Protein AF-A0A9P4QFP3-F1 (afdb_monomer_lite)

Secondary structure (DSSP, 8-state):
---HHHHHHHHHHHHHHHS-HHHHHHHHHHTTTTTT-THHHHHHSPPPPS------GGGS---------PPPPP-SHHHHHHHHHHHHHHHHTT--

Foldseek 3Di:
DQDPVNCVVVVVVVCVVCPDPVNVQVVCVCCCNVVNDNVNVVVVDPDPPPDPPDPDPVPDDPPPCPPPPPDDDDPDPVSVVVVVVVVVVVVVVVVD

Structure (mmCIF, N/CA/C/O backbone):
data_AF-A0A9P4QFP3-F1
#
_entry.id   AF-A0A9P4QFP3-F1
#
loop_
_atom_site.group_PDB
_atom_site.id
_atom_site.type_symbol
_atom_site.label_atom_id
_atom_site.label_alt_id
_atom_site.label_comp_id
_atom_site.label_asym_id
_atom_site.label_entity_id
_atom_site.label_seq_id
_atom_site.pdbx_PDB_ins_code
_atom_site.Cartn_x
_atom_site.Cartn_y
_atom_site.Cartn_z
_atom_site.occupancy
_atom_site.B_iso_or_equiv
_atom_site.auth_seq_id
_atom_site.auth_comp_id
_atom_site.auth_asym_id
_atom_site.auth_atom_id
_atom_site.pdbx_PDB_model_num
ATOM 1 N N . VAL A 1 1 ? -25.112 5.632 8.704 1.00 60.56 1 VAL A N 1
ATOM 2 C CA . VAL A 1 1 ? -23.831 6.297 9.038 1.00 60.56 1 VAL A CA 1
ATOM 3 C C . VAL A 1 1 ? -22.927 5.248 9.662 1.00 60.56 1 VAL A C 1
ATOM 5 O O . VAL A 1 1 ? -23.354 4.627 10.624 1.00 60.56 1 VAL A O 1
ATOM 8 N N . ILE A 1 2 ? -21.759 4.965 9.080 1.00 67.81 2 ILE A N 1
ATOM 9 C CA . ILE A 1 2 ? -20.785 4.042 9.685 1.00 67.81 2 ILE A CA 1
ATOM 10 C C . ILE A 1 2 ? -20.072 4.818 10.794 1.00 67.81 2 ILE A C 1
ATOM 12 O O . ILE A 1 2 ? -19.365 5.782 10.505 1.00 67.81 2 ILE A O 1
ATOM 16 N N . GLY A 1 3 ? -20.311 4.450 12.052 1.00 77.56 3 GLY A N 1
ATOM 17 C CA . GLY A 1 3 ? -19.604 5.044 13.184 1.00 77.56 3 GLY A CA 1
ATOM 18 C C . GLY A 1 3 ? -18.153 4.563 13.266 1.00 77.56 3 GLY A C 1
ATOM 19 O O . GLY A 1 3 ? -17.755 3.593 12.613 1.00 77.56 3 GLY A O 1
ATOM 20 N N . LYS A 1 4 ? -17.325 5.259 14.048 1.00 75.69 4 LYS A N 1
ATOM 21 C CA . LYS A 1 4 ? -15.879 4.977 14.137 1.00 75.69 4 LYS A CA 1
ATOM 22 C C . LYS A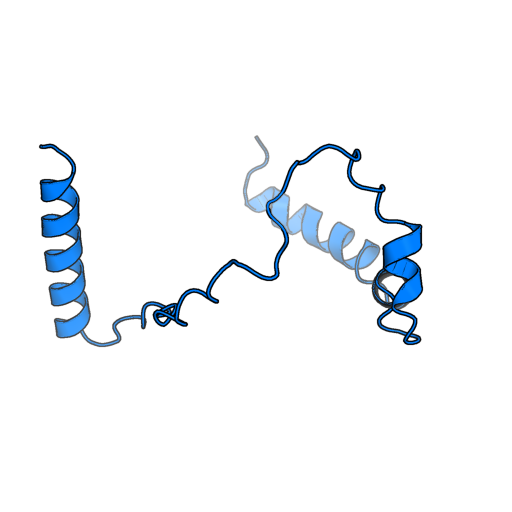 1 4 ? -15.604 3.576 14.697 1.00 75.69 4 LYS A C 1
ATOM 24 O O . LYS A 1 4 ? -14.651 2.922 14.286 1.00 75.69 4 LYS A O 1
ATOM 29 N N . GLU A 1 5 ? -16.475 3.083 15.568 1.00 79.25 5 GLU A N 1
ATOM 30 C CA . GLU A 1 5 ? -16.442 1.735 16.136 1.00 79.25 5 GLU A CA 1
ATOM 31 C C . GLU A 1 5 ? -16.632 0.627 15.083 1.00 79.25 5 GLU A C 1
ATOM 33 O O . GLU A 1 5 ? -16.016 -0.437 15.174 1.00 79.25 5 GLU A O 1
ATOM 38 N N . HIS A 1 6 ? -17.389 0.901 14.018 1.00 80.62 6 HIS A N 1
ATOM 39 C CA . HIS A 1 6 ? -17.593 -0.033 12.910 1.00 80.62 6 HIS A CA 1
ATOM 40 C C . HIS A 1 6 ? -16.381 -0.097 11.967 1.00 80.62 6 HIS A C 1
ATOM 42 O O . HIS A 1 6 ? -16.121 -1.142 11.367 1.00 80.62 6 HIS A O 1
ATOM 48 N N . PHE A 1 7 ? -15.598 0.984 11.868 1.00 85.44 7 PHE A N 1
ATOM 49 C CA . PHE A 1 7 ? -14.387 1.013 11.045 1.00 85.44 7 PHE A CA 1
ATOM 50 C C . PHE A 1 7 ? -13.352 -0.005 11.528 1.00 85.44 7 PHE A C 1
ATOM 52 O O . PHE A 1 7 ? -12.832 -0.765 10.719 1.00 85.44 7 PHE A O 1
ATOM 59 N N . THR A 1 8 ? -13.081 -0.077 12.834 1.00 83.94 8 THR A N 1
ATOM 60 C CA . THR A 1 8 ? -12.055 -0.983 13.381 1.00 83.94 8 THR A CA 1
ATOM 61 C C . THR A 1 8 ? -12.400 -2.453 13.137 1.00 83.94 8 THR A C 1
ATOM 63 O O . THR A 1 8 ? -11.529 -3.236 12.751 1.00 83.94 8 THR A O 1
ATOM 66 N N . SER A 1 9 ? -13.679 -2.814 13.299 1.00 86.75 9 SER A N 1
ATOM 67 C CA . SER A 1 9 ? -14.182 -4.167 13.024 1.00 86.75 9 SER A CA 1
ATOM 68 C C . SER A 1 9 ? -14.011 -4.555 11.551 1.00 86.75 9 SER A C 1
ATOM 70 O O . SER A 1 9 ? -13.544 -5.652 11.250 1.00 86.75 9 SER A O 1
ATOM 72 N N . LEU A 1 10 ? -14.306 -3.636 10.627 1.00 91.00 10 LEU A N 1
ATOM 73 C CA . LEU A 1 10 ? -14.169 -3.865 9.184 1.00 91.00 10 LEU A CA 1
ATOM 74 C C . LEU A 1 10 ? -12.715 -3.777 8.693 1.00 91.00 10 LEU A C 1
ATOM 76 O O . LEU A 1 10 ? -12.338 -4.452 7.734 1.00 91.00 10 LEU A O 1
ATOM 80 N N . TYR A 1 11 ? -11.881 -2.969 9.346 1.00 91.69 11 TYR A N 1
ATOM 81 C CA . TYR A 1 11 ? -10.503 -2.728 8.931 1.00 91.69 11 TYR A CA 1
ATOM 82 C C . TYR A 1 11 ? -9.633 -3.973 9.078 1.00 91.69 11 TYR A C 1
ATOM 84 O O . TYR A 1 11 ? -8.863 -4.270 8.170 1.00 91.69 11 TYR A O 1
ATOM 92 N N . LYS A 1 12 ? -9.763 -4.733 10.174 1.00 91.25 12 LYS A N 1
ATOM 93 C CA . LYS A 1 12 ? -8.974 -5.959 10.386 1.00 91.25 12 LYS A CA 1
ATOM 94 C C . LYS A 1 12 ? -9.118 -6.965 9.224 1.00 91.25 12 LYS A C 1
ATOM 96 O O . LYS A 1 12 ? -8.102 -7.259 8.592 1.00 91.25 12 LYS A O 1
ATOM 101 N N . PRO A 1 13 ? -10.326 -7.444 8.861 1.00 95.00 13 PRO A N 1
ATOM 102 C CA . PRO A 1 13 ? -10.481 -8.375 7.746 1.00 95.00 13 PRO A CA 1
ATOM 103 C C . PRO A 1 13 ? -10.104 -7.748 6.395 1.00 95.00 13 PRO A C 1
ATOM 105 O O . PRO A 1 13 ? -9.544 -8.435 5.540 1.00 95.00 13 PRO A O 1
ATOM 108 N N . ALA A 1 14 ? -10.353 -6.448 6.192 1.00 95.31 14 ALA A N 1
ATOM 109 C CA . ALA A 1 14 ? -9.938 -5.757 4.971 1.00 95.31 14 ALA A CA 1
ATOM 110 C C . ALA A 1 14 ? -8.408 -5.710 4.831 1.00 95.31 14 ALA A C 1
ATOM 112 O O . ALA A 1 14 ? -7.872 -6.016 3.765 1.00 95.31 14 ALA A O 1
ATOM 113 N N . ARG A 1 15 ? -7.699 -5.382 5.915 1.00 95.31 15 ARG A N 1
ATOM 114 C CA . ARG A 1 15 ? -6.237 -5.323 5.978 1.00 95.31 15 ARG A CA 1
ATOM 115 C C . ARG A 1 15 ? -5.621 -6.691 5.733 1.00 95.31 15 ARG A C 1
ATOM 117 O O . ARG A 1 15 ? -4.715 -6.787 4.911 1.00 95.31 15 ARG A O 1
ATOM 124 N N . ASP A 1 16 ? -6.118 -7.728 6.399 1.00 95.88 16 ASP A N 1
ATOM 125 C CA . ASP A 1 16 ? -5.581 -9.087 6.262 1.00 95.88 16 ASP A CA 1
ATOM 126 C C . ASP A 1 16 ? -5.774 -9.619 4.830 1.00 95.88 16 ASP A C 1
ATOM 128 O O . ASP A 1 16 ? -4.906 -10.306 4.288 1.00 95.88 16 ASP A O 1
ATOM 132 N N . LYS A 1 17 ? -6.868 -9.224 4.165 1.00 96.62 17 LYS A N 1
ATOM 133 C CA . LYS A 1 17 ? -7.120 -9.544 2.754 1.00 96.62 17 LYS A CA 1
ATOM 134 C C . LYS A 1 17 ? -6.273 -8.711 1.783 1.00 96.62 17 LYS A C 1
ATOM 136 O O . LYS A 1 17 ? -5.843 -9.226 0.749 1.00 96.62 17 LYS A O 1
ATOM 141 N N . ALA A 1 18 ? -6.049 -7.431 2.076 1.00 96.62 18 ALA A N 1
ATOM 142 C CA . ALA A 1 18 ? -5.340 -6.511 1.190 1.00 96.62 18 ALA A CA 1
ATOM 143 C C . ALA A 1 18 ? -3.813 -6.653 1.291 1.00 96.62 18 ALA A C 1
ATOM 145 O O . ALA A 1 18 ? -3.144 -6.773 0.266 1.00 96.62 18 ALA A O 1
ATOM 146 N N . LEU A 1 19 ? -3.257 -6.692 2.504 1.00 96.25 19 LEU A N 1
ATOM 147 C CA . LEU A 1 19 ? -1.816 -6.633 2.779 1.00 96.25 19 LEU A CA 1
ATOM 148 C C . LEU A 1 19 ? -1.164 -8.020 2.836 1.00 96.25 19 LEU A C 1
ATOM 150 O O . LEU A 1 19 ? -0.431 -8.356 3.764 1.00 96.25 19 LEU A O 1
ATOM 154 N N . THR A 1 20 ? -1.411 -8.836 1.817 1.00 98.06 20 THR A N 1
ATOM 155 C CA . THR A 1 20 ? -0.702 -10.110 1.650 1.00 98.06 20 THR A CA 1
ATOM 156 C C . THR A 1 20 ? 0.638 -9.885 0.947 1.00 98.06 20 THR A C 1
ATOM 158 O O . THR A 1 20 ? 0.771 -8.977 0.124 1.00 98.06 20 THR A O 1
ATOM 161 N N . LYS A 1 21 ? 1.631 -10.756 1.189 1.00 97.44 21 LYS A N 1
ATOM 162 C CA . LYS A 1 21 ? 2.925 -10.719 0.473 1.00 97.44 21 LYS A CA 1
ATOM 163 C C . LYS A 1 21 ? 2.732 -10.676 -1.048 1.00 97.44 21 LYS A C 1
ATOM 165 O O . LYS A 1 21 ? 3.407 -9.918 -1.737 1.00 97.44 21 LYS A O 1
ATOM 170 N N . LYS A 1 22 ? 1.778 -11.460 -1.561 1.00 97.38 22 LYS A N 1
ATOM 171 C CA . LYS A 1 22 ? 1.434 -11.511 -2.986 1.00 97.38 22 LYS A CA 1
ATOM 172 C C . LYS A 1 22 ? 0.917 -10.166 -3.499 1.00 97.38 22 LYS A C 1
ATOM 174 O O . LYS A 1 22 ? 1.394 -9.705 -4.529 1.00 97.38 22 LYS A O 1
ATOM 179 N N . ASN A 1 23 ? -0.024 -9.540 -2.795 1.00 97.56 23 ASN A N 1
ATOM 180 C CA . ASN A 1 23 ? -0.614 -8.270 -3.225 1.00 97.56 23 ASN A CA 1
ATOM 181 C C . ASN A 1 23 ? 0.392 -7.120 -3.153 1.00 97.56 23 ASN A C 1
ATOM 183 O O . ASN A 1 23 ? 0.438 -6.297 -4.062 1.00 97.56 23 ASN A O 1
ATOM 187 N N . ILE A 1 24 ? 1.234 -7.101 -2.115 1.00 97.12 24 ILE A N 1
ATOM 188 C CA . ILE A 1 24 ? 2.312 -6.117 -1.982 1.00 97.12 24 ILE A CA 1
ATOM 189 C C . ILE A 1 24 ? 3.269 -6.243 -3.172 1.00 97.12 24 ILE A C 1
ATOM 191 O O . ILE A 1 24 ? 3.490 -5.265 -3.881 1.00 97.12 24 ILE A O 1
ATOM 195 N N . LEU A 1 25 ? 3.778 -7.451 -3.452 1.00 97.19 25 LEU A N 1
ATOM 196 C CA . LEU A 1 25 ? 4.658 -7.691 -4.602 1.00 97.19 25 LEU A CA 1
ATOM 197 C C . LEU A 1 25 ? 3.982 -7.357 -5.936 1.00 97.19 25 LEU A C 1
ATOM 199 O O . LEU A 1 25 ? 4.622 -6.785 -6.811 1.00 97.19 25 LEU A O 1
ATOM 203 N N . ALA A 1 26 ? 2.691 -7.659 -6.090 1.00 95.06 26 ALA A N 1
ATOM 204 C CA . ALA A 1 26 ? 1.937 -7.289 -7.283 1.00 95.06 26 ALA A CA 1
ATOM 205 C C . ALA A 1 26 ? 1.850 -5.764 -7.464 1.00 95.06 26 ALA A C 1
ATOM 207 O O . ALA A 1 26 ? 1.987 -5.290 -8.591 1.00 95.06 26 ALA A O 1
ATOM 208 N N . GLY A 1 27 ? 1.686 -5.007 -6.374 1.00 94.19 27 GLY A N 1
ATOM 209 C CA . GLY A 1 27 ? 1.715 -3.543 -6.381 1.00 94.19 27 GLY A CA 1
ATOM 210 C C . GLY A 1 27 ? 3.064 -2.985 -6.839 1.00 94.19 27 GLY A C 1
ATOM 211 O O . GLY A 1 27 ? 3.104 -2.205 -7.788 1.00 94.19 27 GLY A O 1
ATOM 212 N N . TRP A 1 28 ? 4.170 -3.451 -6.247 1.00 95.94 28 TRP A N 1
ATOM 213 C CA . TRP A 1 28 ? 5.527 -3.072 -6.681 1.00 95.94 28 TRP A CA 1
ATOM 214 C C . TRP A 1 28 ? 5.799 -3.433 -8.139 1.00 95.94 28 TRP A C 1
ATOM 216 O O . TRP A 1 28 ? 6.459 -2.692 -8.867 1.00 95.94 28 TRP A O 1
ATOM 226 N N . ALA A 1 29 ? 5.288 -4.581 -8.574 1.00 94.06 29 ALA A N 1
ATOM 227 C CA . ALA A 1 29 ? 5.439 -5.008 -9.945 1.00 94.06 29 ALA A CA 1
ATOM 228 C C . ALA A 1 29 ? 4.643 -4.079 -10.870 1.00 94.06 29 ALA A C 1
ATOM 230 O O . ALA A 1 29 ? 5.173 -3.678 -11.903 1.00 94.06 29 ALA A O 1
ATOM 231 N N . ALA A 1 30 ? 3.400 -3.723 -10.529 1.00 92.06 30 ALA A N 1
ATOM 232 C CA . ALA A 1 30 ? 2.553 -2.845 -11.337 1.00 92.06 30 ALA A CA 1
ATOM 233 C C . ALA A 1 30 ? 3.177 -1.458 -11.550 1.00 92.06 30 ALA A C 1
ATOM 235 O O . ALA A 1 30 ? 3.111 -0.933 -12.659 1.00 92.06 30 ALA A O 1
ATOM 236 N N . THR A 1 31 ? 3.847 -0.912 -10.533 1.00 92.31 31 THR A N 1
ATOM 237 C CA . THR A 1 31 ? 4.572 0.365 -10.629 1.00 92.31 31 THR A CA 1
ATOM 238 C C . THR A 1 31 ? 5.948 0.245 -11.288 1.00 92.31 31 THR A C 1
ATOM 240 O O . THR A 1 31 ? 6.610 1.255 -11.505 1.00 92.31 31 THR A O 1
ATOM 243 N N . GLY A 1 32 ? 6.391 -0.970 -11.632 1.00 93.62 32 GLY A N 1
ATOM 244 C CA . GLY A 1 32 ? 7.694 -1.198 -12.256 1.00 93.62 32 GLY A CA 1
ATOM 245 C C . GLY A 1 32 ? 8.875 -1.041 -11.299 1.00 93.62 32 GLY A C 1
ATOM 246 O O . GLY A 1 32 ? 10.002 -0.865 -11.750 1.00 93.62 32 GLY A O 1
ATOM 247 N N . LEU A 1 33 ? 8.639 -1.086 -9.990 1.00 94.50 33 LEU A N 1
ATOM 248 C CA . LEU A 1 33 ? 9.682 -0.926 -8.978 1.00 94.50 33 LEU A CA 1
ATOM 249 C C . LEU A 1 33 ? 10.356 -2.256 -8.639 1.00 94.50 33 LEU A C 1
ATOM 251 O O . LEU A 1 33 ? 11.570 -2.297 -8.452 1.00 94.50 33 LEU A O 1
ATOM 255 N N . PHE A 1 34 ? 9.587 -3.350 -8.587 1.00 90.69 34 PHE A N 1
ATOM 256 C CA . PHE A 1 34 ? 10.141 -4.676 -8.324 1.00 90.69 34 PHE A CA 1
ATOM 257 C C . PHE A 1 34 ? 9.403 -5.807 -9.069 1.00 90.69 34 PHE A C 1
ATOM 259 O O . PHE A 1 34 ? 8.218 -6.030 -8.813 1.00 90.69 34 PHE A O 1
ATOM 266 N N . PRO A 1 35 ? 10.097 -6.579 -9.929 1.00 92.81 35 PRO A N 1
ATOM 267 C CA . PRO A 1 35 ? 11.434 -6.295 -10.460 1.00 92.81 35 PRO A CA 1
ATOM 268 C C . PRO A 1 35 ? 11.465 -4.945 -11.191 1.00 92.81 35 PRO A C 1
ATOM 270 O O . PRO A 1 35 ? 10.445 -4.519 -11.734 1.00 92.81 35 PRO A O 1
ATOM 273 N N . PHE A 1 36 ? 12.616 -4.270 -11.183 1.00 93.88 36 PHE A N 1
ATOM 274 C CA . PHE A 1 36 ? 12.743 -2.931 -11.759 1.00 93.88 36 PHE A CA 1
ATOM 275 C C . PHE A 1 36 ? 12.464 -2.949 -13.273 1.00 93.88 36 PHE A C 1
ATOM 277 O O . PHE A 1 36 ? 13.184 -3.576 -14.047 1.00 93.88 36 PHE A O 1
ATOM 284 N N . ASN A 1 37 ? 11.385 -2.285 -13.681 1.00 93.81 37 ASN A N 1
ATOM 285 C CA . ASN A 1 37 ? 10.921 -2.139 -15.056 1.00 93.81 37 ASN A CA 1
ATOM 286 C C . ASN A 1 37 ? 10.068 -0.858 -15.192 1.00 93.81 37 ASN A C 1
ATOM 288 O O . ASN A 1 37 ? 8.833 -0.932 -15.209 1.00 93.81 37 ASN A O 1
ATOM 292 N N . PRO A 1 38 ? 10.699 0.322 -15.318 1.00 88.31 38 PRO A N 1
ATOM 293 C CA . PRO A 1 38 ? 9.995 1.604 -15.378 1.00 88.31 38 PRO A CA 1
ATOM 294 C C . PRO A 1 38 ? 9.115 1.753 -16.626 1.00 88.31 38 PRO A C 1
ATOM 296 O O . PRO A 1 38 ? 8.144 2.499 -16.609 1.00 88.31 38 PRO A O 1
ATOM 299 N N . ALA A 1 39 ? 9.371 1.009 -17.705 1.00 89.25 39 ALA A N 1
ATOM 300 C CA . ALA A 1 39 ? 8.517 1.049 -18.893 1.00 89.25 39 ALA A CA 1
ATOM 301 C C . ALA A 1 39 ? 7.102 0.508 -18.620 1.00 89.25 39 ALA A C 1
ATOM 303 O O . ALA A 1 39 ? 6.161 0.813 -19.355 1.00 89.25 39 ALA A O 1
ATOM 304 N N . ARG A 1 40 ? 6.926 -0.299 -17.567 1.00 88.00 40 ARG A N 1
ATOM 305 C CA . ARG A 1 40 ? 5.642 -0.924 -17.253 1.00 88.00 40 ARG A CA 1
ATOM 306 C C . ARG A 1 40 ? 4.560 0.092 -16.891 1.00 88.00 40 ARG A C 1
ATOM 308 O O . ARG A 1 40 ? 3.442 -0.065 -17.373 1.00 88.00 40 ARG A O 1
ATOM 315 N N . VAL A 1 41 ? 4.894 1.136 -16.127 1.00 85.31 41 VAL A N 1
ATOM 316 C CA . VAL A 1 41 ? 3.921 2.180 -15.759 1.00 85.31 41 VAL A CA 1
ATOM 317 C C . VAL A 1 41 ? 3.463 2.957 -16.994 1.00 85.31 41 VAL A C 1
ATOM 319 O O . VAL A 1 41 ? 2.272 3.188 -17.177 1.00 85.31 41 VAL A O 1
ATOM 322 N N . LEU A 1 42 ? 4.386 3.253 -17.913 1.00 84.56 42 LEU A N 1
ATOM 323 C CA . LEU A 1 42 ? 4.098 4.005 -19.137 1.00 84.56 42 LEU A CA 1
ATOM 324 C C . LEU A 1 42 ? 3.147 3.262 -20.085 1.00 84.56 42 LEU A C 1
ATOM 326 O O . LEU A 1 42 ? 2.424 3.895 -20.845 1.00 84.56 42 LEU A O 1
ATOM 330 N N . ARG A 1 43 ? 3.128 1.924 -20.038 1.00 86.25 43 ARG A N 1
ATOM 331 C CA . ARG A 1 43 ? 2.208 1.100 -20.840 1.00 86.25 43 ARG A CA 1
ATOM 332 C C . ARG A 1 43 ? 0.779 1.102 -20.304 1.00 86.25 43 ARG A C 1
ATOM 334 O O . ARG A 1 43 ? -0.144 0.865 -21.075 1.00 86.25 43 ARG A O 1
ATOM 341 N N . THR A 1 44 ? 0.607 1.284 -18.997 1.00 81.19 44 THR A N 1
ATOM 342 C CA . THR A 1 44 ? -0.704 1.234 -18.330 1.00 81.19 44 THR A CA 1
ATOM 343 C C . THR A 1 44 ? -1.320 2.608 -18.131 1.00 81.19 44 THR A C 1
ATOM 345 O O . THR A 1 44 ? -2.538 2.710 -18.022 1.00 81.19 44 THR A O 1
ATOM 348 N N . THR A 1 45 ? -0.499 3.657 -18.063 1.00 81.31 45 THR A N 1
ATOM 349 C CA . THR A 1 45 ? -0.984 5.028 -17.934 1.00 81.31 45 THR A CA 1
ATOM 350 C C . THR A 1 45 ? -1.694 5.428 -19.227 1.00 81.31 45 THR A C 1
ATOM 352 O O . THR A 1 45 ? -1.071 5.385 -20.292 1.00 81.31 45 THR A O 1
ATOM 355 N N . PRO A 1 46 ? -2.981 5.820 -19.170 1.00 81.06 46 PRO A N 1
ATOM 356 C CA . PRO A 1 46 ? -3.670 6.362 -20.328 1.00 81.06 46 PRO A CA 1
ATOM 357 C C . PRO A 1 46 ? -2.857 7.519 -20.894 1.00 81.06 46 PRO A C 1
ATOM 359 O O . PRO A 1 46 ? -2.439 8.412 -20.153 1.00 81.06 46 PRO A O 1
ATOM 362 N N . LYS A 1 47 ? -2.606 7.496 -22.205 1.00 77.62 47 LYS A N 1
ATOM 363 C CA . LYS A 1 47 ? -1.917 8.606 -22.855 1.00 77.62 47 LYS A CA 1
ATOM 364 C C . LYS A 1 47 ? -2.754 9.866 -22.598 1.00 77.62 47 LYS A C 1
ATOM 366 O O . LYS A 1 47 ? -3.955 9.822 -22.880 1.00 77.62 47 LYS A O 1
ATOM 371 N N . PRO A 1 48 ? -2.171 10.952 -22.053 1.00 74.44 48 PRO A N 1
ATOM 372 C CA . PRO A 1 48 ? -2.899 12.204 -21.921 1.00 74.44 48 PRO A CA 1
ATOM 373 C C . PRO A 1 48 ? -3.485 12.545 -23.290 1.00 74.44 48 PRO A C 1
ATOM 375 O O . PRO A 1 48 ? -2.779 12.421 -24.297 1.00 74.44 48 PRO A O 1
ATOM 378 N N . MET A 1 49 ? -4.771 12.908 -23.345 1.00 65.25 49 MET A N 1
ATOM 379 C CA . MET A 1 49 ? -5.371 13.368 -24.595 1.00 65.25 49 MET A CA 1
ATOM 380 C C . MET A 1 49 ? -4.509 14.515 -25.116 1.00 65.25 49 MET A C 1
ATOM 382 O O . MET A 1 49 ? -4.275 15.501 -24.418 1.00 65.25 49 MET A O 1
ATOM 386 N N . ALA A 1 50 ? -3.939 14.310 -26.301 1.00 67.81 50 ALA A N 1
ATOM 387 C CA . ALA A 1 50 ? -2.946 15.191 -26.882 1.00 67.81 50 ALA A CA 1
ATOM 388 C C . ALA A 1 50 ? -3.621 16.486 -27.335 1.00 67.81 50 ALA A C 1
ATOM 390 O O . ALA A 1 50 ? -4.003 16.593 -28.492 1.00 67.81 50 ALA A O 1
ATOM 391 N N . GLN A 1 51 ? -3.809 17.419 -26.401 1.00 57.03 51 GLN A N 1
ATOM 392 C CA . GLN A 1 51 ? -3.994 18.858 -26.612 1.00 57.03 51 GLN A CA 1
ATOM 393 C C . GLN A 1 51 ? -4.120 19.563 -25.253 1.00 57.03 51 GLN A C 1
ATOM 395 O O . GLN A 1 51 ? -5.079 20.265 -24.959 1.00 57.03 51 GLN A O 1
ATOM 400 N N . LEU A 1 52 ? -3.113 19.400 -24.400 1.00 54.25 52 LEU A N 1
ATOM 401 C CA . LEU A 1 52 ? -2.695 20.550 -23.614 1.00 54.25 52 LEU A CA 1
ATOM 402 C C . LEU A 1 52 ? -1.561 21.167 -24.414 1.00 54.25 52 LEU A C 1
ATOM 404 O O . LEU A 1 52 ? -0.488 20.574 -24.522 1.00 54.25 52 LEU A O 1
ATOM 408 N N . THR A 1 53 ? -1.826 22.320 -25.026 1.00 53.53 53 THR A N 1
ATOM 409 C CA . THR A 1 53 ? -0.789 23.239 -25.498 1.00 53.53 53 THR A CA 1
ATOM 410 C C . THR A 1 53 ? -0.041 23.727 -24.260 1.00 53.53 53 THR A C 1
ATOM 412 O O . THR A 1 53 ? -0.256 24.834 -23.780 1.00 53.53 53 THR A O 1
ATOM 415 N N . LEU A 1 54 ? 0.754 22.846 -23.655 1.00 59.84 54 LEU A N 1
ATOM 416 C CA . LEU A 1 54 ? 1.679 23.225 -22.608 1.00 59.84 54 LEU A CA 1
ATOM 417 C C . LEU A 1 54 ? 2.834 23.937 -23.320 1.00 59.84 54 LEU A C 1
ATOM 419 O O . LEU A 1 54 ? 3.381 23.363 -24.272 1.00 59.84 54 LEU A O 1
ATOM 423 N N . PRO A 1 55 ? 3.212 25.160 -22.914 1.00 51.09 55 PRO A N 1
ATOM 424 C CA . PRO A 1 55 ? 4.456 25.737 -23.381 1.00 51.09 55 PRO A CA 1
ATOM 425 C C . PRO A 1 55 ? 5.589 24.751 -23.084 1.00 51.09 55 PRO A C 1
ATOM 427 O O . PRO A 1 55 ? 5.614 24.080 -22.050 1.00 51.09 55 PRO A O 1
ATOM 430 N N . ARG A 1 56 ? 6.474 24.604 -24.068 1.00 52.22 56 ARG A N 1
ATOM 431 C CA . ARG A 1 56 ? 7.646 23.732 -24.039 1.00 52.22 56 ARG A CA 1
ATOM 432 C C . ARG A 1 56 ? 8.375 23.905 -22.701 1.00 52.22 56 ARG A C 1
ATOM 434 O O . ARG A 1 56 ? 8.699 25.022 -22.319 1.00 52.22 56 ARG A O 1
ATOM 441 N N . ALA A 1 57 ? 8.651 22.797 -22.013 1.00 53.12 57 ALA A N 1
ATOM 442 C CA . ALA A 1 57 ? 9.284 22.780 -20.688 1.00 53.12 57 ALA A CA 1
ATOM 443 C C . ALA A 1 57 ? 10.702 23.396 -20.640 1.00 53.12 57 ALA A C 1
ATOM 445 O O . ALA A 1 57 ? 11.271 23.507 -19.562 1.00 53.12 57 ALA A O 1
ATOM 446 N N . ASP A 1 58 ? 11.255 23.814 -21.783 1.00 54.94 58 ASP A N 1
ATOM 447 C CA . ASP A 1 58 ? 12.549 24.495 -21.877 1.00 54.94 58 ASP A CA 1
ATOM 448 C C . ASP A 1 58 ? 12.497 25.971 -21.419 1.00 54.94 58 ASP A C 1
ATOM 450 O O . ASP A 1 58 ? 13.545 26.595 -21.292 1.00 54.94 58 ASP A O 1
ATOM 454 N N . GLU A 1 59 ? 11.312 26.542 -21.151 1.00 50.28 59 GLU A N 1
ATOM 455 C CA . GLU A 1 59 ? 11.153 27.962 -20.776 1.00 50.28 59 GLU A CA 1
ATOM 456 C C . GLU A 1 59 ? 10.343 28.191 -19.491 1.00 50.28 59 GLU A C 1
ATOM 458 O O . GLU A 1 59 ? 9.821 29.281 -19.263 1.00 50.28 59 GLU A O 1
ATOM 463 N N . VAL A 1 60 ? 10.233 27.190 -18.618 1.00 50.53 60 VAL A N 1
ATOM 464 C CA . VAL A 1 60 ? 9.836 27.468 -17.233 1.00 50.53 60 VAL A CA 1
ATOM 465 C C . VAL A 1 60 ? 11.145 27.621 -16.469 1.00 50.53 60 VAL A C 1
ATOM 467 O O . VAL A 1 60 ? 11.854 26.622 -16.326 1.00 50.53 60 VAL A O 1
ATOM 470 N N . PRO A 1 61 ? 11.525 28.825 -15.993 1.00 49.34 61 PRO A N 1
ATOM 471 C CA . PRO A 1 61 ? 12.526 28.896 -14.942 1.00 49.34 61 PRO A CA 1
ATOM 472 C C . PRO A 1 61 ? 12.040 27.928 -13.872 1.00 49.34 61 PRO A C 1
ATOM 474 O O . PRO A 1 61 ? 10.892 28.060 -13.441 1.00 49.34 61 PRO A O 1
ATOM 477 N N . CYS A 1 62 ? 12.848 26.930 -13.489 1.00 54.28 62 CYS A N 1
ATOM 478 C CA . CYS A 1 62 ? 12.612 26.256 -12.219 1.00 54.28 62 CYS A CA 1
ATOM 4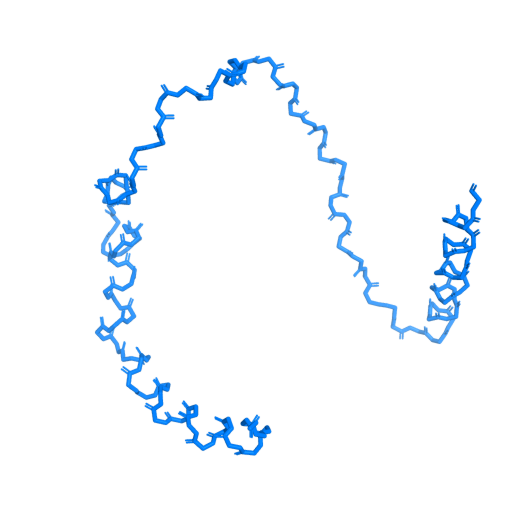79 C C . CYS A 1 62 ? 12.324 27.385 -11.242 1.00 54.28 62 CYS A C 1
ATOM 481 O O . CYS A 1 62 ? 13.191 28.245 -11.051 1.00 54.28 62 CYS A O 1
ATOM 483 N N . LEU A 1 63 ? 11.092 27.441 -10.722 1.00 53.50 63 LEU A N 1
ATOM 484 C CA . LEU A 1 63 ? 10.809 28.324 -9.609 1.00 53.50 63 LEU A CA 1
ATOM 485 C C . LEU A 1 63 ? 11.957 28.037 -8.638 1.00 53.50 63 LEU A C 1
ATOM 487 O O . LEU A 1 63 ? 12.272 26.847 -8.457 1.00 53.50 63 LEU A O 1
ATOM 491 N N . PRO A 1 64 ? 12.657 29.058 -8.108 1.00 50.19 64 PRO A N 1
ATOM 492 C CA . PRO A 1 64 ? 13.550 28.807 -7.000 1.00 50.19 64 PRO A CA 1
ATOM 493 C C . PRO A 1 64 ? 12.803 27.879 -6.057 1.00 50.19 64 PRO A C 1
ATOM 495 O O . PRO A 1 64 ? 11.581 27.995 -5.911 1.00 50.19 64 PRO A O 1
ATOM 498 N N . ASP A 1 65 ? 13.519 26.908 -5.512 1.00 53.28 65 ASP A N 1
ATOM 499 C CA . ASP A 1 65 ? 13.097 26.201 -4.319 1.00 53.28 65 ASP A CA 1
ATOM 500 C C . ASP A 1 65 ? 12.922 27.277 -3.235 1.00 53.28 65 ASP A C 1
ATOM 502 O O . ASP A 1 65 ? 13.778 27.470 -2.377 1.00 53.28 65 ASP A O 1
ATOM 506 N N . ASP A 1 66 ? 11.865 28.086 -3.352 1.00 57.34 66 ASP A N 1
ATOM 507 C CA . ASP A 1 66 ? 11.305 28.923 -2.320 1.00 57.34 66 ASP A CA 1
ATOM 508 C C . ASP A 1 66 ? 10.788 27.881 -1.362 1.00 57.34 66 ASP A C 1
ATOM 510 O O . ASP A 1 66 ? 9.681 27.356 -1.489 1.00 57.34 66 ASP A O 1
ATOM 514 N N . ILE A 1 67 ? 11.760 27.475 -0.549 1.00 57.91 67 ILE A N 1
ATOM 515 C CA . ILE A 1 67 ? 11.783 26.468 0.479 1.00 57.91 67 ILE A CA 1
ATOM 516 C C . ILE A 1 67 ? 10.340 26.142 0.810 1.00 57.91 67 ILE A C 1
ATOM 518 O O . ILE A 1 67 ? 9.658 26.968 1.421 1.00 57.91 67 ILE A O 1
ATOM 522 N N . LEU A 1 68 ? 9.862 24.964 0.398 1.00 51.28 68 LEU A N 1
ATOM 523 C CA . LEU A 1 68 ? 8.632 24.413 0.952 1.00 51.28 68 LEU A CA 1
ATOM 524 C C . LEU A 1 68 ? 8.895 24.221 2.448 1.00 51.28 68 LEU A C 1
ATOM 526 O O . LEU A 1 68 ? 9.325 23.158 2.901 1.00 51.28 68 LEU A O 1
ATOM 530 N N . GLN A 1 69 ? 8.729 25.299 3.214 1.00 60.00 69 GLN A N 1
ATOM 531 C CA . GLN A 1 69 ? 8.975 25.331 4.637 1.00 60.00 69 GLN A CA 1
ATOM 532 C C . GLN A 1 69 ? 7.902 24.453 5.240 1.00 60.00 69 GLN A C 1
ATOM 534 O O . GLN A 1 69 ? 6.735 24.824 5.339 1.00 60.00 69 GLN A O 1
ATOM 539 N N . THR A 1 70 ? 8.304 23.239 5.601 1.00 66.69 70 THR A N 1
ATOM 540 C CA . THR A 1 70 ? 7.433 22.374 6.376 1.00 66.69 70 THR A CA 1
ATOM 541 C C . THR A 1 70 ? 7.252 23.072 7.721 1.00 66.69 70 THR A C 1
ATOM 543 O O . THR A 1 70 ? 8.258 23.322 8.394 1.00 66.69 70 THR A O 1
ATOM 546 N N . PRO A 1 71 ? 6.022 23.441 8.114 1.00 69.69 71 PRO A N 1
ATOM 547 C CA . PRO A 1 71 ? 5.812 24.159 9.359 1.00 69.69 71 PRO A CA 1
ATOM 548 C C . PRO A 1 71 ? 6.328 23.299 10.512 1.00 69.69 71 PRO A C 1
ATOM 550 O O . PRO A 1 71 ? 5.860 22.180 10.735 1.00 69.69 71 PRO A O 1
ATOM 553 N N . MET A 1 72 ? 7.332 23.802 11.231 1.00 73.31 72 MET A N 1
ATOM 554 C CA . MET A 1 72 ? 7.836 23.122 12.417 1.00 73.31 72 MET A CA 1
ATOM 555 C C . MET A 1 72 ? 6.775 23.193 13.509 1.00 73.31 72 MET A C 1
ATOM 557 O O . MET A 1 72 ? 6.291 24.272 13.851 1.00 73.31 72 MET A O 1
ATOM 561 N N . THR A 1 73 ? 6.423 22.041 14.078 1.00 81.62 73 THR A N 1
ATOM 562 C CA . THR A 1 73 ? 5.493 21.993 15.205 1.00 81.62 73 THR A CA 1
ATOM 563 C C . THR A 1 73 ? 6.097 22.746 16.397 1.00 81.62 73 THR A C 1
ATOM 565 O O . THR A 1 73 ? 7.191 22.390 16.846 1.00 81.62 73 THR A O 1
ATOM 568 N N . PRO A 1 74 ? 5.427 23.779 16.937 1.00 82.75 74 PRO A N 1
ATOM 569 C CA . PRO A 1 74 ? 5.944 24.517 18.080 1.00 82.75 74 PRO A CA 1
ATOM 570 C C . PRO A 1 74 ? 5.940 23.629 19.331 1.00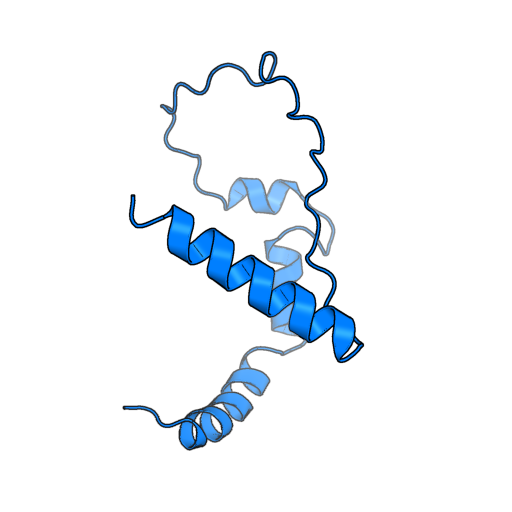 82.75 74 PRO A C 1
ATOM 572 O O . PRO A 1 74 ? 4.902 23.128 19.750 1.00 82.75 74 PRO A O 1
ATOM 575 N N . ALA A 1 75 ? 7.113 23.447 19.943 1.00 87.56 75 ALA A N 1
ATOM 576 C CA . ALA A 1 75 ? 7.302 22.550 21.090 1.00 87.56 75 ALA A CA 1
ATOM 577 C C . ALA A 1 75 ? 7.340 23.268 22.455 1.00 87.56 75 ALA A C 1
ATOM 579 O O . ALA A 1 75 ? 7.543 22.625 23.482 1.00 87.56 75 ALA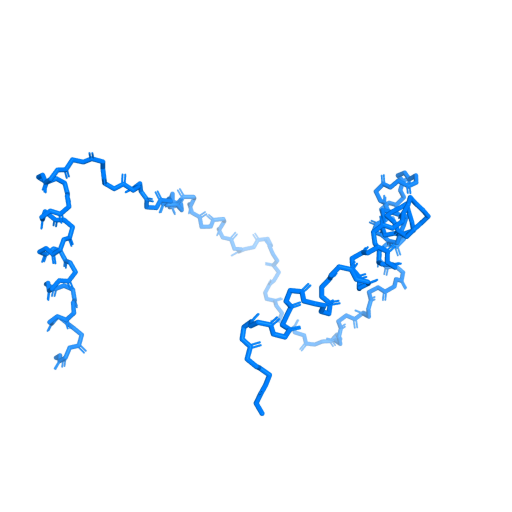 A O 1
ATOM 580 N N . SER A 1 76 ? 7.169 24.596 22.492 1.00 91.69 76 SER A N 1
ATOM 581 C CA . SER A 1 76 ? 7.171 25.381 23.734 1.00 91.69 76 SER A CA 1
ATOM 582 C C . SER A 1 76 ? 5.909 26.240 23.872 1.00 91.69 76 SER A C 1
ATOM 584 O O . SER A 1 76 ? 5.378 26.695 22.857 1.00 91.69 76 SER A O 1
ATOM 586 N N . PRO A 1 77 ? 5.447 26.541 25.103 1.00 88.31 77 PRO A N 1
ATOM 587 C CA . PRO A 1 77 ? 4.264 27.380 25.320 1.00 88.31 77 PRO A CA 1
ATOM 588 C C . PRO A 1 77 ? 4.369 28.757 24.654 1.00 88.31 77 PRO A C 1
ATOM 590 O O . PRO A 1 77 ? 3.403 29.251 24.081 1.00 88.31 77 PRO A O 1
ATOM 593 N N . LYS A 1 78 ? 5.569 29.352 24.667 1.00 91.44 78 LYS A N 1
ATOM 594 C CA . LYS A 1 78 ? 5.839 30.635 24.009 1.00 91.44 78 LYS A CA 1
ATOM 595 C C . LYS A 1 78 ? 5.694 30.532 22.488 1.00 91.44 78 LYS A C 1
ATOM 597 O O . LYS A 1 78 ? 5.080 31.403 21.885 1.00 91.44 78 LYS A O 1
ATOM 602 N N . ALA A 1 79 ? 6.219 29.464 21.883 1.00 88.81 79 ALA A N 1
ATOM 603 C CA . ALA A 1 79 ? 6.103 29.238 20.443 1.00 88.81 79 ALA A CA 1
ATOM 604 C C . ALA A 1 79 ? 4.648 28.976 20.014 1.00 88.81 79 ALA A C 1
ATOM 606 O O . ALA A 1 79 ? 4.233 29.444 18.958 1.00 88.81 79 ALA A O 1
ATOM 607 N N . ILE A 1 80 ? 3.862 28.287 20.850 1.00 88.62 80 ILE A N 1
ATOM 608 C CA . ILE A 1 80 ? 2.429 28.063 20.608 1.00 88.62 80 ILE A CA 1
ATOM 609 C C . ILE A 1 80 ? 1.658 29.390 20.655 1.00 88.62 80 ILE A C 1
ATOM 611 O O . ILE A 1 80 ? 0.879 29.664 19.745 1.00 88.62 80 ILE A O 1
ATOM 615 N N . ALA A 1 81 ? 1.903 30.237 21.662 1.00 92.56 81 ALA A N 1
ATOM 616 C CA . ALA A 1 81 ? 1.262 31.551 21.760 1.00 92.56 81 ALA A CA 1
ATOM 617 C C . ALA A 1 81 ? 1.602 32.447 20.554 1.00 92.56 81 ALA A C 1
ATOM 619 O O . ALA A 1 81 ? 0.710 33.033 19.950 1.00 92.56 81 ALA A O 1
ATOM 620 N N . SER A 1 82 ? 2.875 32.483 20.140 1.00 91.06 82 SER A N 1
ATOM 621 C CA . SER A 1 82 ? 3.292 33.239 18.952 1.00 91.06 82 SER A CA 1
ATOM 622 C C . SER A 1 82 ? 2.648 32.736 17.654 1.00 91.06 82 SER A C 1
ATOM 624 O O . SER A 1 82 ? 2.307 33.558 16.806 1.00 91.06 82 SER A O 1
ATOM 626 N N . LEU A 1 83 ? 2.450 31.420 17.494 1.00 88.38 83 LEU A N 1
ATOM 627 C CA . LEU A 1 83 ? 1.740 30.864 16.336 1.00 88.38 83 LEU A CA 1
ATOM 628 C C . LEU A 1 83 ? 0.253 31.247 16.350 1.00 88.38 83 LEU A C 1
ATOM 630 O O . LEU A 1 83 ? -0.297 31.605 15.314 1.00 88.38 83 LEU A O 1
ATOM 634 N N . HIS A 1 84 ? -0.391 31.199 17.515 1.00 91.12 84 HIS A N 1
ATOM 635 C CA . HI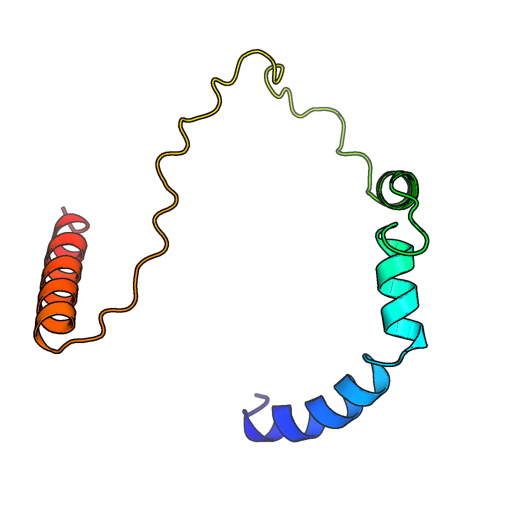S A 1 84 ? -1.795 31.578 17.657 1.00 91.12 84 HIS A CA 1
ATOM 636 C C . HIS A 1 84 ? -2.037 33.050 17.283 1.00 91.12 84 HIS A C 1
ATOM 638 O O . HIS A 1 84 ? -2.975 33.356 16.548 1.00 91.12 84 HIS A O 1
ATOM 644 N N . ASP A 1 85 ? -1.159 33.957 17.719 1.00 93.75 85 ASP A N 1
ATOM 645 C CA . ASP A 1 85 ? -1.248 35.375 17.355 1.00 93.75 85 ASP A CA 1
ATOM 646 C C . ASP A 1 85 ? -1.042 35.607 15.852 1.00 93.75 85 ASP A C 1
ATOM 648 O O . ASP A 1 85 ? -1.706 36.465 15.272 1.00 93.75 85 ASP A O 1
ATOM 652 N N . LEU A 1 86 ? -0.140 34.848 15.217 1.00 89.38 86 LEU A N 1
ATOM 653 C CA . LEU A 1 86 ? 0.080 34.909 13.770 1.00 89.38 86 LEU A CA 1
ATOM 654 C C . LEU A 1 86 ? -1.185 34.506 13.000 1.00 89.38 86 LEU A C 1
ATOM 656 O O . LEU A 1 86 ? -1.639 35.263 12.149 1.00 89.38 86 LEU A O 1
ATOM 660 N N . ILE A 1 87 ? -1.799 33.377 13.370 1.00 90.38 87 ILE A N 1
ATOM 661 C CA . ILE A 1 87 ? -3.023 32.876 12.724 1.00 90.38 87 ILE A CA 1
ATOM 662 C C . ILE A 1 87 ? -4.155 33.904 12.806 1.00 90.38 87 ILE A C 1
ATOM 664 O O . ILE A 1 87 ? -4.859 34.118 11.823 1.00 90.38 87 ILE A O 1
ATOM 668 N N . ASN A 1 88 ? -4.323 34.568 13.953 1.00 92.12 88 ASN A N 1
ATOM 669 C CA . ASN A 1 88 ? -5.377 35.571 14.109 1.00 92.12 88 ASN A CA 1
ATOM 670 C C . ASN A 1 88 ? -5.140 36.809 13.232 1.00 92.12 88 ASN A C 1
ATOM 672 O O . ASN A 1 88 ? -6.098 37.360 12.688 1.00 92.12 88 ASN A O 1
ATOM 676 N N . ARG A 1 89 ? -3.881 37.242 13.069 1.00 90.19 89 ARG A N 1
ATOM 677 C CA . ARG A 1 89 ? -3.546 38.361 12.171 1.00 90.19 89 ARG A CA 1
ATOM 678 C C . ARG A 1 89 ? -3.835 38.009 10.718 1.00 90.19 89 ARG A C 1
ATOM 680 O O . ARG A 1 89 ? -4.483 38.797 10.038 1.00 90.19 89 ARG A O 1
ATOM 687 N N . ASP A 1 90 ? -3.408 36.830 10.281 1.00 86.69 90 ASP A N 1
ATOM 688 C CA . ASP A 1 90 ? -3.612 36.375 8.904 1.00 86.69 90 ASP A CA 1
ATOM 689 C C . ASP A 1 90 ? -5.104 36.186 8.598 1.00 86.69 90 ASP A C 1
ATOM 691 O O . ASP A 1 90 ? -5.574 36.613 7.549 1.00 86.69 90 ASP A O 1
ATOM 695 N N . ALA A 1 91 ? -5.875 35.626 9.538 1.00 83.56 91 ALA A N 1
ATOM 696 C CA . ALA A 1 91 ? -7.324 35.478 9.399 1.00 83.56 91 ALA A CA 1
ATOM 697 C C . ALA A 1 91 ? -8.037 36.831 9.258 1.00 83.56 91 ALA A C 1
ATOM 699 O O . ALA A 1 91 ? -8.962 36.955 8.463 1.00 83.56 91 ALA A O 1
ATOM 700 N N . SER A 1 92 ? -7.581 37.847 9.994 1.00 80.69 92 SER A N 1
ATOM 701 C CA . SER A 1 92 ? -8.167 39.193 9.943 1.00 80.69 92 SER A CA 1
ATOM 702 C C . SER A 1 92 ? -7.837 39.930 8.639 1.00 80.69 92 SER A C 1
ATOM 704 O O . SER A 1 92 ? -8.576 40.817 8.239 1.00 80.69 92 SER A O 1
ATOM 706 N N . ALA A 1 93 ? -6.733 39.576 7.975 1.00 75.75 93 ALA A N 1
ATOM 707 C CA . ALA A 1 93 ? -6.305 40.186 6.716 1.00 75.75 93 ALA A CA 1
ATOM 708 C C . ALA A 1 93 ? -7.030 39.628 5.474 1.00 75.75 93 ALA A C 1
ATOM 710 O O . ALA A 1 93 ? -6.844 40.159 4.384 1.00 75.75 93 ALA A O 1
ATOM 711 N N . LEU A 1 94 ? -7.812 38.551 5.620 1.00 71.25 94 LEU A N 1
ATOM 712 C CA . LEU A 1 94 ? -8.569 37.916 4.530 1.00 71.25 94 LEU A CA 1
ATOM 713 C C . LEU A 1 94 ? -10.026 38.400 4.428 1.00 71.25 94 LEU A C 1
ATOM 715 O O . LEU A 1 94 ? -10.704 38.040 3.469 1.00 71.25 94 LEU A O 1
ATOM 719 N N . ASP A 1 95 ? -10.494 39.172 5.412 1.00 60.00 95 ASP A N 1
ATOM 720 C CA . ASP A 1 95 ? -11.861 39.713 5.500 1.00 60.00 95 ASP A CA 1
ATOM 721 C C . ASP A 1 95 ? -11.9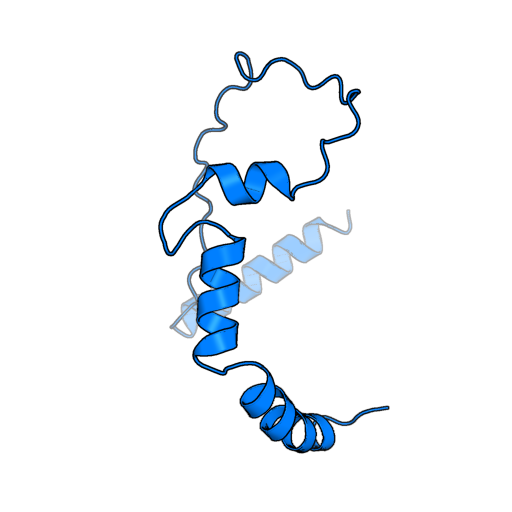74 41.170 4.979 1.00 60.00 95 ASP A C 1
ATOM 723 O O . ASP A 1 95 ? -13.036 41.781 5.101 1.00 60.00 95 ASP A O 1
ATOM 727 N N . GLU A 1 96 ? -10.907 41.711 4.370 1.00 49.97 96 GLU A N 1
ATOM 728 C CA . GLU A 1 96 ? -10.855 43.005 3.651 1.00 49.97 96 GLU A CA 1
ATOM 729 C C . GLU A 1 96 ? -10.733 42.791 2.131 1.00 49.97 96 GLU A C 1
ATOM 731 O O . GLU A 1 96 ? -11.411 43.519 1.366 1.00 49.97 96 GLU A O 1
#

pLDDT: mean 79.81, std 15.86, range [49.34, 98.06]

Sequence (96 aa):
VIGKEHFTSLYKPARDKALTKKNILAGWAATGLFPFNPARVLRTTPKPMAQLTLPRADEVPCLPDDILQTPMTPASPKAIASLHDLINRDASALDE

Radius of gyration: 23.72 Å; chains: 1; bounding box: 37×54×52 Å

Organism: NCBI:txid682080